Protein AF-A0A968M915-F1 (afdb_monomer_lite)

Foldseek 3Di:
DDPVVVVVVVVVVCVVPVPDPVNVVVPDDPDPPDDDDDDDDPPVLLVVLQVVLVVVLVVLVVVLVVCVVVADLVRSLCSLQVVLVVLQVVLVVLCVVVPNVSNSVSSVVSSVVSNVVSVVSNVVVD

Radius of gyration: 26.09 Å; chains: 1; bounding box: 49×36×71 Å

Structure (mmCIF, N/CA/C/O backbone):
data_AF-A0A968M915-F1
#
_entry.id   AF-A0A968M915-F1
#
loop_
_atom_site.group_PDB
_atom_site.id
_atom_site.type_symbol
_atom_site.label_atom_id
_atom_site.label_alt_id
_atom_site.label_comp_id
_atom_site.label_asym_id
_atom_site.label_entity_id
_atom_site.label_seq_id
_atom_site.pdbx_PDB_ins_c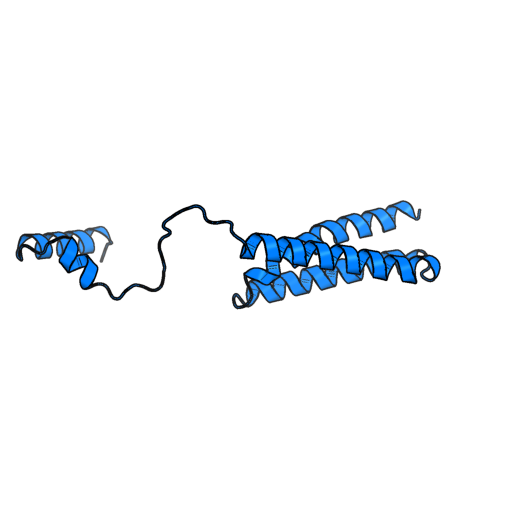ode
_atom_site.Cartn_x
_atom_site.Cartn_y
_atom_site.Cartn_z
_atom_site.occupancy
_atom_site.B_iso_or_equiv
_atom_site.auth_seq_id
_atom_site.auth_comp_id
_atom_site.auth_asym_id
_atom_site.auth_atom_id
_atom_site.pdbx_PDB_model_num
ATOM 1 N N . MET A 1 1 ? -11.529 -21.950 38.376 1.00 49.75 1 MET A N 1
ATOM 2 C CA . MET A 1 1 ? -12.978 -21.643 38.301 1.00 49.75 1 MET A CA 1
ATOM 3 C C . MET A 1 1 ? -13.434 -21.747 36.853 1.00 49.75 1 MET A C 1
ATOM 5 O O . MET A 1 1 ? -12.837 -21.093 36.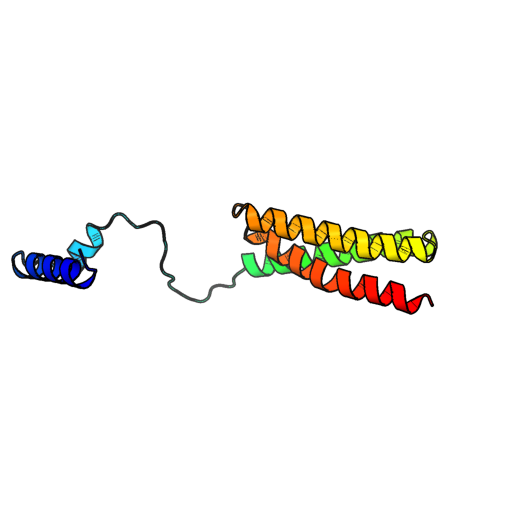010 1.00 49.75 1 MET A O 1
ATOM 9 N N . SER A 1 2 ? -14.433 -22.579 36.532 1.00 57.28 2 SER A N 1
ATOM 10 C CA . SER A 1 2 ? -14.975 -22.648 35.163 1.00 57.28 2 SER A CA 1
ATOM 11 C C . SER A 1 2 ? -16.015 -21.542 34.940 1.00 57.28 2 SER A C 1
ATOM 13 O O . SER A 1 2 ? -16.733 -21.168 35.870 1.00 57.28 2 SER A O 1
ATOM 15 N N . LYS A 1 3 ? -16.136 -21.040 33.703 1.00 63.50 3 LYS A N 1
ATOM 16 C CA . LYS A 1 3 ? -17.117 -20.014 33.282 1.00 63.50 3 LYS A CA 1
ATOM 17 C C . LYS A 1 3 ? -18.543 -20.315 33.774 1.00 63.50 3 LYS A C 1
ATOM 19 O O . LYS A 1 3 ? -19.283 -19.417 34.162 1.00 63.50 3 LYS A O 1
ATOM 24 N N . LYS A 1 4 ? -18.897 -21.602 33.815 1.00 69.81 4 LYS A N 1
ATOM 25 C CA . LYS A 1 4 ? -20.202 -22.108 34.256 1.00 69.81 4 LYS A CA 1
ATOM 26 C C . LYS A 1 4 ? -20.430 -21.929 35.765 1.00 69.81 4 LYS A C 1
ATOM 28 O O . LYS A 1 4 ? -21.544 -21.617 36.165 1.00 69.81 4 LYS A O 1
ATOM 33 N N . SER A 1 5 ? -19.374 -22.059 36.573 1.00 66.56 5 SER A N 1
ATOM 34 C CA . SER A 1 5 ? -19.421 -21.856 38.028 1.00 66.56 5 SER A CA 1
ATOM 35 C C . SER A 1 5 ? -19.533 -20.380 38.417 1.00 66.56 5 SER A C 1
ATOM 37 O O . SER A 1 5 ? -20.178 -20.063 39.408 1.00 66.56 5 SER A O 1
ATOM 39 N N . ALA A 1 6 ? -18.933 -19.469 37.644 1.00 71.25 6 ALA A N 1
ATOM 40 C CA . ALA A 1 6 ? -19.063 -18.031 37.889 1.00 71.25 6 ALA A CA 1
ATOM 41 C C . ALA A 1 6 ? -20.496 -17.542 37.607 1.00 71.25 6 ALA A C 1
ATOM 43 O O . ALA A 1 6 ? -21.086 -16.820 38.408 1.00 71.25 6 ALA A O 1
ATOM 44 N N . LEU A 1 7 ? -21.094 -18.013 36.507 1.00 71.00 7 LEU A N 1
ATOM 45 C CA . LEU A 1 7 ? -22.472 -17.683 36.130 1.00 71.00 7 LEU A CA 1
ATOM 46 C C . LEU A 1 7 ? -23.508 -18.222 37.127 1.00 71.00 7 LEU A C 1
ATOM 48 O O . LEU A 1 7 ? -24.498 -17.543 37.393 1.00 71.00 7 LEU A O 1
ATOM 52 N N . SER A 1 8 ? -23.291 -19.405 37.715 1.00 71.31 8 SER A N 1
ATOM 53 C CA . SER A 1 8 ? -24.195 -19.935 38.747 1.00 71.31 8 SER A CA 1
ATOM 54 C C . SER A 1 8 ? -24.159 -19.119 40.038 1.00 71.31 8 SER A C 1
ATOM 56 O O . SER A 1 8 ? -25.202 -18.923 40.656 1.00 71.31 8 SER A O 1
ATOM 58 N N . THR A 1 9 ? -22.988 -18.603 40.421 1.00 70.12 9 THR A N 1
ATOM 59 C CA . THR A 1 9 ? -22.851 -17.728 41.594 1.00 70.12 9 THR A CA 1
ATOM 60 C C . THR A 1 9 ? -23.551 -16.391 41.364 1.00 70.12 9 THR A C 1
ATOM 62 O O . THR A 1 9 ? -24.307 -15.946 42.222 1.00 70.12 9 THR A O 1
ATOM 65 N N . ILE A 1 10 ? -23.393 -15.798 40.175 1.00 73.62 10 ILE A N 1
ATOM 66 C CA . ILE A 1 10 ? -24.092 -14.559 39.797 1.00 73.62 10 ILE A CA 1
ATOM 67 C C . ILE A 1 10 ? -25.612 -14.772 39.799 1.00 73.62 10 ILE A C 1
ATOM 69 O O . ILE A 1 10 ? -26.346 -13.966 40.361 1.00 73.62 10 ILE A O 1
ATOM 73 N N . LYS A 1 11 ? -26.095 -15.894 39.246 1.00 73.44 11 LYS A N 1
ATOM 74 C CA . LYS A 1 11 ? -27.526 -16.233 39.259 1.00 73.44 11 LYS A CA 1
ATOM 75 C C . LYS A 1 11 ? -28.086 -16.322 40.683 1.00 73.44 11 LYS A C 1
ATOM 77 O O . LYS A 1 11 ? -29.180 -15.821 40.924 1.00 73.44 11 LYS A O 1
ATOM 82 N N . LYS A 1 12 ? -27.342 -16.932 41.613 1.00 73.94 12 LYS A N 1
ATOM 83 C CA . LYS A 1 12 ? -27.756 -17.064 43.016 1.00 73.94 12 LYS A CA 1
ATOM 84 C C . LYS A 1 12 ? -27.878 -15.697 43.703 1.00 73.94 12 LYS A C 1
ATOM 86 O O . LYS A 1 12 ? -28.898 -15.425 44.324 1.00 73.94 12 LYS A O 1
ATOM 91 N N . ILE A 1 13 ? -26.899 -14.814 43.499 1.00 71.44 13 ILE A N 1
ATOM 92 C CA . ILE A 1 13 ? -26.881 -13.458 44.079 1.00 71.44 13 ILE A CA 1
ATOM 93 C C . ILE A 1 13 ? -28.032 -12.592 43.539 1.00 71.44 13 ILE A C 1
ATOM 95 O O . ILE A 1 13 ? -28.653 -11.853 44.301 1.00 71.44 13 ILE A O 1
ATOM 99 N N . ILE A 1 14 ? -28.353 -12.718 42.246 1.00 69.25 14 ILE A N 1
ATOM 100 C CA . ILE A 1 14 ? -29.471 -12.001 41.609 1.00 69.25 14 ILE A CA 1
ATOM 101 C C . ILE A 1 14 ? -30.822 -12.446 42.191 1.00 69.25 14 ILE A C 1
ATOM 103 O O . ILE A 1 14 ? -31.698 -11.613 42.407 1.00 69.25 14 ILE A O 1
ATOM 107 N N . GLN A 1 15 ? -30.994 -13.745 42.460 1.00 68.44 15 GLN A N 1
ATOM 108 C CA . GLN A 1 15 ? -32.243 -14.279 43.014 1.00 68.44 15 GLN A CA 1
ATOM 109 C C . GLN A 1 15 ? -32.448 -13.922 44.493 1.00 68.44 15 GLN A C 1
ATOM 111 O O . GLN A 1 15 ? -33.583 -13.677 44.888 1.00 68.44 15 GLN A O 1
ATOM 116 N N . GLU A 1 16 ? -31.382 -13.874 45.297 1.00 67.75 16 GLU A N 1
ATOM 117 C CA . GLU A 1 16 ? -31.471 -13.572 46.735 1.00 67.75 16 GLU A CA 1
ATOM 118 C C . GLU A 1 16 ? -31.740 -12.086 47.030 1.00 67.75 16 GLU A C 1
ATOM 120 O O . GLU A 1 16 ? -32.404 -11.778 48.014 1.00 67.75 16 GLU A O 1
ATOM 125 N N . ASN A 1 17 ? -31.286 -11.165 46.171 1.00 64.75 17 ASN A N 1
ATOM 126 C CA . ASN A 1 17 ? -31.377 -9.717 46.415 1.00 64.75 17 ASN A CA 1
ATOM 127 C C . ASN A 1 17 ? -32.383 -8.980 45.511 1.00 64.75 17 ASN A C 1
ATOM 129 O O . ASN A 1 17 ? -32.360 -7.756 45.464 1.00 64.75 17 ASN A O 1
ATOM 133 N N . GLN A 1 18 ? -33.250 -9.701 44.782 1.00 60.19 18 GLN A N 1
ATOM 134 C CA . GLN A 1 18 ? -34.222 -9.123 43.830 1.00 60.19 18 GLN A CA 1
ATOM 135 C C . GLN A 1 18 ? -33.598 -8.105 42.856 1.00 60.19 18 GLN A C 1
ATOM 137 O O . GLN A 1 18 ? -34.252 -7.155 42.430 1.00 60.19 18 GLN A O 1
ATOM 142 N N . ILE A 1 19 ? -32.327 -8.304 42.497 1.00 61.75 19 ILE A N 1
ATOM 143 C CA . ILE A 1 19 ? -31.595 -7.333 41.687 1.00 61.75 19 ILE A CA 1
ATOM 144 C C . ILE A 1 19 ? -32.176 -7.374 40.282 1.00 61.75 19 ILE A C 1
ATOM 146 O O . ILE A 1 19 ? -32.179 -8.412 39.607 1.00 61.75 19 ILE A O 1
ATOM 150 N N . THR A 1 20 ? -32.686 -6.236 39.836 1.00 62.47 20 THR A N 1
ATOM 151 C CA . THR A 1 20 ? -33.312 -6.157 38.522 1.00 62.47 20 THR A CA 1
ATOM 152 C C . THR A 1 20 ? -32.215 -6.132 37.459 1.00 62.47 20 THR A C 1
ATOM 154 O O . THR A 1 20 ? -31.124 -5.607 37.682 1.00 62.47 20 THR A O 1
ATOM 157 N N . LYS A 1 21 ? -32.481 -6.689 36.269 1.00 60.84 21 LYS A N 1
ATOM 158 C CA . LYS A 1 21 ? -31.511 -6.702 35.152 1.00 60.84 21 LYS A CA 1
ATOM 159 C C . LYS A 1 21 ? -30.920 -5.311 34.875 1.00 60.84 21 LYS A C 1
ATOM 161 O O . LYS A 1 21 ? -29.768 -5.218 34.473 1.00 60.84 21 LYS A O 1
ATOM 166 N N . THR A 1 22 ? -31.700 -4.263 35.122 1.00 56.81 22 THR A N 1
ATOM 167 C CA . THR A 1 22 ? -31.341 -2.855 34.943 1.00 56.81 22 THR A CA 1
ATOM 168 C C . THR A 1 22 ? -30.278 -2.371 35.940 1.00 56.81 22 THR A C 1
ATOM 170 O O . THR A 1 22 ? -29.289 -1.795 35.510 1.00 56.81 22 THR A O 1
ATOM 173 N N . GLU A 1 23 ? -30.387 -2.695 37.235 1.00 58.44 23 GLU A N 1
ATOM 174 C CA . GLU A 1 23 ? -29.382 -2.316 38.254 1.00 58.44 23 GLU A CA 1
ATOM 175 C C . GLU A 1 23 ? -28.040 -3.021 38.035 1.00 58.44 23 GLU A C 1
ATOM 177 O O . GLU A 1 23 ? -26.971 -2.452 38.244 1.00 58.44 23 GLU A O 1
ATOM 182 N N . VAL A 1 24 ? -28.082 -4.270 37.561 1.00 64.94 24 VAL A N 1
ATOM 183 C CA . VAL A 1 24 ? -26.870 -5.020 37.211 1.00 64.94 24 VAL A CA 1
ATOM 184 C C . VAL A 1 24 ? -26.127 -4.349 36.054 1.00 64.94 24 VAL A C 1
ATOM 186 O O . VAL A 1 24 ? -24.901 -4.292 36.077 1.00 64.94 24 VAL A O 1
ATOM 189 N N . LEU A 1 25 ? -26.853 -3.823 35.063 1.00 62.66 25 LEU A N 1
ATOM 190 C CA . LEU A 1 25 ? -26.273 -3.125 33.912 1.00 62.66 25 LEU A CA 1
ATOM 191 C C . LEU A 1 25 ? -25.647 -1.778 34.296 1.00 62.66 25 LEU A C 1
ATOM 193 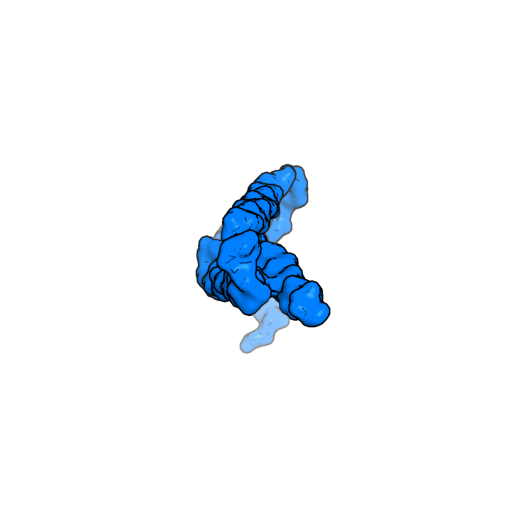O O . LEU A 1 25 ? -24.650 -1.389 33.694 1.00 62.66 25 LEU A O 1
ATOM 197 N N . GLU A 1 26 ? -26.188 -1.104 35.309 1.00 65.50 26 GLU A N 1
ATOM 198 C CA . GLU A 1 26 ? -25.675 0.176 35.812 1.00 65.50 26 GLU A CA 1
ATOM 199 C C . GLU A 1 26 ? -24.412 0.029 36.676 1.00 65.50 26 GLU A C 1
ATOM 201 O O . GLU A 1 26 ? -23.587 0.940 36.720 1.00 65.50 26 GLU A O 1
ATOM 206 N N . MET A 1 27 ? -24.219 -1.126 37.324 1.00 59.56 27 MET A N 1
ATOM 207 C CA . MET A 1 27 ? -23.020 -1.415 38.124 1.00 59.56 27 MET A CA 1
ATOM 208 C C . MET A 1 27 ? -21.789 -1.778 37.289 1.00 59.56 27 MET A C 1
ATOM 210 O O . MET A 1 27 ? -20.665 -1.732 37.798 1.00 59.56 27 MET A O 1
ATOM 214 N N . PHE A 1 28 ? -21.962 -2.153 36.019 1.00 60.31 28 PHE A N 1
ATOM 215 C CA . PHE A 1 28 ? -20.810 -2.348 35.153 1.00 60.31 28 PHE A CA 1
ATOM 216 C C . PHE A 1 28 ? -20.245 -0.974 34.778 1.00 60.31 28 PHE A C 1
ATOM 218 O O . PHE A 1 28 ? -20.979 -0.156 34.215 1.00 60.31 28 PHE A O 1
ATOM 225 N N . PRO A 1 29 ? -18.945 -0.695 35.028 1.00 57.28 29 PRO A N 1
ATOM 226 C CA . PRO A 1 29 ? -18.318 0.482 34.440 1.00 57.28 29 PRO A CA 1
ATOM 227 C C . PRO A 1 29 ? -18.593 0.399 32.945 1.00 57.28 29 PRO A C 1
ATOM 229 O O . PRO A 1 29 ? -18.412 -0.691 32.398 1.00 57.28 29 PRO A O 1
ATOM 232 N N . LYS A 1 30 ? -19.074 1.489 32.319 1.00 53.75 30 LYS A N 1
ATOM 233 C CA . LYS A 1 30 ? -19.289 1.584 30.865 1.00 53.75 30 LYS A CA 1
ATOM 234 C C . LYS A 1 30 ? -18.056 1.016 30.185 1.00 53.75 30 LYS A C 1
ATOM 236 O O . LYS A 1 30 ? -17.035 1.690 30.068 1.00 53.75 30 LYS A O 1
ATOM 241 N N . SER A 1 31 ? -18.119 -0.271 29.873 1.00 46.34 31 SER A N 1
ATOM 242 C CA . SER A 1 31 ? -16.924 -0.995 29.511 1.00 46.34 31 SER A CA 1
ATOM 243 C C . SER A 1 31 ? -16.542 -0.442 28.158 1.00 46.34 31 SER A C 1
ATOM 245 O O . SER A 1 31 ? -17.352 -0.416 27.231 1.00 46.34 31 SER A O 1
ATOM 247 N N . THR A 1 32 ? -15.336 0.107 28.084 1.00 48.56 32 THR A N 1
ATOM 248 C CA . THR A 1 32 ? -14.694 0.517 26.845 1.00 48.56 32 THR A CA 1
ATOM 249 C C . THR A 1 32 ? -14.536 -0.727 25.984 1.00 48.56 32 THR A C 1
ATOM 251 O O . THR A 1 32 ? -13.526 -1.421 26.059 1.00 48.56 32 THR A O 1
ATOM 254 N N . LYS A 1 33 ? -15.604 -1.057 25.263 1.00 46.09 33 LYS A N 1
ATOM 255 C CA . LYS A 1 33 ? -15.721 -1.887 24.066 1.00 46.09 33 LYS A CA 1
ATOM 256 C C . LYS A 1 33 ? -17.202 -1.891 23.714 1.00 46.09 33 LYS A C 1
ATOM 258 O O . LYS A 1 33 ? -17.970 -2.751 24.134 1.00 46.09 33 LYS A O 1
ATOM 263 N N . LEU A 1 34 ? -17.559 -0.828 23.001 1.00 45.44 34 LEU A N 1
ATOM 264 C CA . LEU A 1 34 ? -18.832 -0.619 22.335 1.00 45.44 34 LEU A CA 1
ATOM 265 C C . LEU A 1 34 ? -19.169 -1.885 21.541 1.00 45.44 34 LEU A C 1
ATOM 267 O O . LEU A 1 34 ? -18.512 -2.196 20.552 1.00 45.44 34 LEU A O 1
ATOM 271 N N . VAL A 1 35 ? -20.150 -2.634 22.033 1.00 48.00 35 VAL A N 1
ATOM 272 C CA . VAL A 1 35 ? -20.925 -3.544 21.199 1.00 48.00 35 VAL A CA 1
ATOM 273 C C . VAL A 1 35 ? -21.833 -2.652 20.365 1.00 48.00 35 VAL A C 1
ATOM 275 O O . VAL A 1 35 ? -22.561 -1.823 20.909 1.00 48.00 35 VAL A O 1
ATOM 278 N N . ASP A 1 36 ? -21.688 -2.802 19.056 1.00 62.91 36 ASP A N 1
ATOM 279 C CA . ASP A 1 36 ? -22.408 -2.125 17.989 1.00 62.91 36 ASP A CA 1
ATOM 280 C C . ASP A 1 36 ? -23.921 -2.015 18.222 1.00 62.91 36 ASP A C 1
ATOM 282 O O . ASP A 1 36 ? -24.583 -3.037 18.378 1.00 62.91 36 ASP A O 1
ATOM 286 N N . GLU A 1 37 ? -24.455 -0.791 18.116 1.00 47.34 37 GLU A N 1
ATOM 287 C CA . GLU A 1 37 ? -25.795 -0.452 17.599 1.00 47.34 37 GLU A CA 1
ATOM 288 C C . GLU A 1 37 ? -25.826 1.034 17.154 1.00 47.34 37 GLU A C 1
ATOM 290 O O . GLU A 1 37 ? -25.151 1.850 17.785 1.00 47.34 37 GLU A O 1
ATOM 295 N N . PRO A 1 38 ? -26.653 1.477 16.178 1.00 44.28 38 PRO A N 1
ATOM 296 C CA . PRO A 1 38 ? -27.217 0.810 15.009 1.00 44.28 38 PRO A CA 1
ATOM 297 C C . PRO A 1 38 ? -26.801 1.477 13.665 1.00 44.28 38 PRO A C 1
ATOM 299 O O . PRO A 1 38 ? -26.318 2.601 13.575 1.00 44.28 38 PRO A O 1
ATOM 302 N N . LYS A 1 39 ? -27.050 0.731 12.586 1.00 56.59 39 LYS A N 1
ATOM 303 C CA . LYS A 1 39 ? -26.917 1.031 11.146 1.00 56.59 39 LYS A CA 1
ATOM 304 C C . LYS A 1 39 ? -27.447 2.418 10.691 1.00 56.59 39 LYS A C 1
ATOM 306 O O . LYS A 1 39 ? -28.553 2.800 11.052 1.00 56.59 39 LYS A O 1
ATOM 311 N N . LYS A 1 40 ? -26.761 2.988 9.681 1.00 53.28 40 LYS A N 1
ATOM 312 C CA . LYS A 1 40 ? -27.215 3.976 8.662 1.00 53.28 40 LYS A CA 1
ATOM 313 C C . LYS A 1 40 ? -27.406 5.443 9.086 1.00 53.28 40 LYS A C 1
ATOM 315 O O . LYS A 1 40 ? -28.521 5.947 9.126 1.00 53.28 40 LYS A O 1
ATOM 320 N N . ILE A 1 41 ? -26.300 6.176 9.117 1.00 51.12 41 ILE A N 1
ATOM 321 C CA . ILE A 1 41 ? -26.188 7.496 8.476 1.00 51.12 41 ILE A CA 1
ATOM 322 C C . ILE A 1 41 ? -24.861 7.418 7.717 1.00 51.12 41 ILE A C 1
ATOM 324 O O . ILE A 1 41 ? -23.908 6.905 8.290 1.00 51.12 41 ILE A O 1
ATOM 328 N N . PHE A 1 42 ? -24.844 7.753 6.422 1.00 57.06 42 PHE A N 1
ATOM 329 C CA . PHE A 1 42 ? -23.699 7.620 5.505 1.00 57.06 42 PHE A CA 1
ATOM 330 C C . PHE A 1 42 ? -22.342 7.620 6.222 1.00 57.06 42 PHE A C 1
ATOM 332 O O . PHE A 1 42 ? -22.015 8.598 6.890 1.00 57.06 42 PHE A O 1
ATOM 339 N N . ASP A 1 43 ? -21.570 6.538 6.074 1.00 70.94 43 ASP A N 1
ATOM 340 C CA . ASP A 1 43 ? -20.204 6.437 6.595 1.00 70.94 43 ASP A CA 1
ATOM 341 C C . ASP A 1 43 ? -19.289 7.379 5.794 1.00 70.94 43 ASP A C 1
ATOM 343 O O . ASP A 1 43 ? -18.541 6.989 4.898 1.00 70.94 43 ASP A O 1
ATOM 347 N N . PHE A 1 44 ? -19.458 8.675 6.055 1.00 78.19 44 PHE A N 1
ATOM 348 C CA . PHE A 1 44 ? -18.781 9.779 5.391 1.00 78.19 44 PHE A CA 1
ATOM 349 C C . PHE A 1 44 ? -17.268 9.667 5.572 1.00 78.19 44 PHE A C 1
ATOM 351 O O . PHE A 1 44 ? -16.512 9.999 4.664 1.00 78.19 44 PHE A O 1
ATOM 358 N N . LEU A 1 45 ? -16.836 9.130 6.716 1.00 77.19 45 LEU A N 1
ATOM 359 C CA . LEU A 1 45 ? -15.440 8.824 7.001 1.00 77.19 45 LEU A CA 1
ATOM 360 C C . LEU A 1 45 ? -14.916 7.704 6.100 1.00 77.19 45 LEU A C 1
ATOM 362 O O . LEU A 1 45 ? -13.858 7.865 5.494 1.00 77.19 45 LEU A O 1
ATOM 366 N N . GLY A 1 46 ? -15.674 6.614 5.945 1.00 77.12 46 GLY A N 1
ATOM 367 C CA . GLY A 1 46 ? -15.353 5.560 4.986 1.00 77.12 46 GLY A CA 1
ATOM 368 C C . GLY A 1 46 ? -15.206 6.102 3.561 1.00 77.12 46 GLY A C 1
ATOM 369 O O . GLY A 1 46 ? -14.202 5.851 2.897 1.00 77.12 46 GLY A O 1
ATOM 370 N N . ILE A 1 47 ? -16.162 6.913 3.106 1.00 82.88 47 ILE A N 1
ATOM 371 C CA . ILE A 1 47 ? -16.160 7.504 1.757 1.00 82.88 47 ILE A CA 1
ATOM 372 C C . ILE A 1 47 ? -14.979 8.462 1.561 1.00 82.88 47 ILE A C 1
ATOM 374 O O . ILE A 1 47 ? -14.303 8.392 0.536 1.00 82.88 47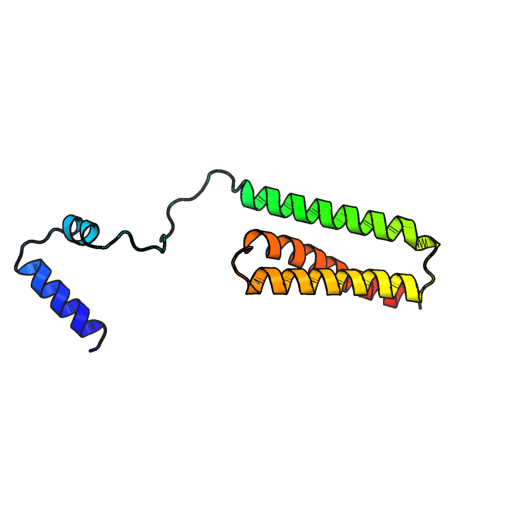 ILE A O 1
ATOM 378 N N . LEU A 1 48 ? -14.685 9.317 2.543 1.00 83.25 48 LEU A N 1
ATOM 379 C CA . LEU A 1 48 ? -13.549 10.238 2.491 1.00 83.25 48 LEU A CA 1
ATOM 380 C C . LEU A 1 48 ? -12.212 9.489 2.405 1.00 83.25 48 LEU A C 1
ATOM 382 O O . LEU A 1 48 ? -11.327 9.904 1.660 1.00 83.25 48 LEU A O 1
ATOM 386 N N . ASN A 1 49 ? -12.090 8.354 3.095 1.00 81.25 49 ASN A N 1
ATOM 387 C CA . ASN A 1 49 ? -10.924 7.479 2.992 1.00 81.25 49 ASN A CA 1
ATOM 388 C C . ASN A 1 49 ? -10.742 6.904 1.583 1.00 81.25 49 ASN A C 1
ATOM 390 O O . ASN A 1 49 ? -9.633 6.928 1.048 1.00 81.25 49 ASN A O 1
ATOM 394 N N . TYR A 1 50 ? -11.820 6.425 0.955 1.00 82.06 50 TYR A N 1
ATOM 395 C CA . TYR A 1 50 ? -11.764 5.945 -0.429 1.00 82.06 50 TYR A CA 1
ATOM 396 C C . TYR A 1 50 ? -11.432 7.068 -1.415 1.00 82.06 50 TYR A C 1
ATOM 398 O O . TYR A 1 50 ? -10.627 6.859 -2.320 1.00 82.06 50 TYR A O 1
ATOM 406 N N . ILE A 1 51 ? -11.992 8.267 -1.224 1.00 87.88 51 ILE A N 1
ATOM 407 C CA . ILE A 1 51 ? -11.680 9.444 -2.048 1.00 87.88 51 ILE A CA 1
ATOM 408 C C . ILE A 1 51 ? -10.204 9.823 -1.900 1.00 87.88 51 ILE A C 1
ATOM 410 O O . ILE A 1 51 ? -9.532 10.046 -2.904 1.00 87.88 51 ILE A O 1
ATOM 414 N N . GLY A 1 52 ? -9.678 9.842 -0.673 1.00 83.62 52 GLY A N 1
ATOM 415 C CA . GLY A 1 52 ? -8.260 10.085 -0.410 1.00 83.62 52 GLY A CA 1
ATOM 416 C C . GLY A 1 52 ? -7.361 9.064 -1.109 1.00 83.62 52 GLY A C 1
ATOM 417 O O . GLY A 1 52 ? -6.392 9.446 -1.759 1.00 83.62 52 GLY A O 1
ATOM 418 N N . GLY A 1 53 ? -7.727 7.779 -1.063 1.00 83.56 53 GLY A N 1
ATOM 419 C CA . GLY A 1 53 ? -7.046 6.723 -1.818 1.00 83.56 53 GLY A CA 1
ATOM 420 C C . GLY A 1 53 ? -7.092 6.937 -3.334 1.00 83.56 53 GLY A C 1
ATOM 421 O O . GLY A 1 53 ? -6.077 6.771 -4.006 1.00 83.56 53 GLY A O 1
ATOM 422 N N . LEU A 1 54 ? -8.235 7.370 -3.873 1.00 86.94 54 LEU A N 1
ATOM 423 C CA . LEU A 1 54 ? -8.386 7.692 -5.295 1.00 86.94 54 LEU A CA 1
ATOM 424 C C . LEU A 1 54 ? -7.480 8.857 -5.709 1.00 86.94 54 LEU A C 1
ATOM 426 O O . LEU A 1 54 ? -6.792 8.774 -6.721 1.00 86.94 54 LEU A O 1
ATOM 430 N N . ILE A 1 55 ? -7.456 9.929 -4.914 1.00 89.12 55 ILE A N 1
ATOM 431 C CA . ILE A 1 55 ? -6.603 11.098 -5.156 1.00 89.12 55 ILE A CA 1
ATOM 432 C C . ILE A 1 55 ? -5.127 10.695 -5.116 1.00 89.12 55 ILE A C 1
ATOM 434 O O . ILE A 1 55 ? -4.370 11.097 -5.999 1.00 89.12 55 ILE A O 1
ATOM 438 N N . LEU A 1 56 ? -4.722 9.874 -4.138 1.00 87.38 56 LEU A N 1
ATOM 439 C CA . LEU A 1 56 ? -3.366 9.326 -4.070 1.00 87.38 56 LEU A CA 1
ATOM 440 C C . LEU A 1 56 ? -3.027 8.534 -5.334 1.00 87.38 56 LEU A C 1
ATOM 442 O O . LEU A 1 56 ? -1.965 8.750 -5.908 1.00 87.38 56 LEU A O 1
ATOM 446 N N . LEU A 1 57 ? -3.937 7.675 -5.800 1.00 86.00 57 LEU A N 1
ATOM 447 C CA . LEU A 1 57 ? -3.747 6.889 -7.017 1.00 86.00 57 LEU A CA 1
ATOM 448 C C . LEU A 1 57 ? -3.553 7.789 -8.244 1.00 86.00 57 LEU A C 1
ATOM 450 O O . LEU A 1 57 ? -2.580 7.621 -8.977 1.00 86.00 57 LEU A O 1
ATOM 454 N N . PHE A 1 58 ? -4.430 8.774 -8.449 1.00 88.75 58 PHE A N 1
ATOM 455 C CA . PHE A 1 58 ? -4.321 9.705 -9.574 1.00 88.75 58 PHE A CA 1
ATOM 456 C C . PHE A 1 58 ? -3.052 10.549 -9.517 1.00 88.75 58 PHE A C 1
ATOM 458 O O . PHE A 1 58 ? -2.379 10.700 -10.535 1.00 88.75 58 PHE A O 1
ATOM 465 N N . GLY A 1 59 ? -2.702 11.070 -8.340 1.00 85.75 59 GLY A N 1
ATOM 466 C CA . GLY A 1 59 ? -1.469 11.831 -8.151 1.00 85.75 59 GLY A CA 1
ATOM 467 C C . GLY A 1 59 ? -0.238 10.998 -8.495 1.00 85.75 59 GLY A C 1
ATOM 468 O O . GLY A 1 59 ? 0.671 11.476 -9.168 1.00 85.75 59 GLY A O 1
ATOM 469 N N . LEU A 1 60 ? -0.243 9.725 -8.108 1.00 85.25 60 LEU A N 1
ATOM 470 C CA . LEU A 1 60 ? 0.842 8.807 -8.405 1.00 85.25 60 LEU A CA 1
ATOM 471 C C . LEU A 1 60 ? 0.966 8.513 -9.904 1.00 85.25 60 LEU A C 1
ATOM 473 O O . LEU A 1 60 ? 2.057 8.609 -10.455 1.00 85.25 60 LEU A O 1
ATOM 477 N N . VAL A 1 61 ? -0.150 8.206 -10.574 1.00 84.88 61 VAL A N 1
ATOM 478 C CA . VAL A 1 61 ? -0.186 7.977 -12.028 1.00 84.88 61 VAL A CA 1
ATOM 479 C C . VAL A 1 61 ? 0.275 9.221 -12.783 1.00 84.88 61 VAL A C 1
ATOM 481 O O . VAL A 1 61 ? 1.042 9.116 -13.739 1.00 84.88 61 VAL A O 1
ATOM 484 N N . PHE A 1 62 ? -0.149 10.403 -12.337 1.00 87.25 62 PHE A N 1
ATOM 485 C CA . PHE A 1 62 ? 0.260 11.670 -12.927 1.00 87.25 62 PHE A CA 1
ATOM 486 C C . PHE A 1 62 ? 1.769 11.899 -12.793 1.00 87.25 62 PHE A C 1
ATOM 488 O O . PHE A 1 62 ? 2.432 12.179 -13.789 1.00 87.25 62 PHE A O 1
ATOM 495 N N . VAL A 1 63 ? 2.330 11.712 -11.593 1.00 85.31 63 VAL A N 1
ATOM 496 C CA . VAL A 1 63 ? 3.779 11.827 -11.359 1.00 85.31 63 VAL A CA 1
ATOM 497 C C . VAL A 1 63 ? 4.553 10.831 -12.216 1.00 85.31 63 VAL A C 1
ATOM 499 O O . VAL A 1 63 ? 5.517 11.217 -12.867 1.00 85.31 63 VAL A O 1
ATOM 502 N N . VAL A 1 64 ? 4.120 9.571 -12.269 1.00 84.75 64 VAL A N 1
ATOM 503 C CA . VAL A 1 64 ? 4.763 8.551 -13.109 1.00 84.75 64 VAL A CA 1
ATOM 504 C C . VAL A 1 64 ? 4.722 8.958 -14.584 1.00 84.75 64 VAL A C 1
ATOM 506 O O . VAL A 1 64 ? 5.733 8.845 -15.266 1.00 84.75 64 VAL A O 1
ATOM 509 N N . SER A 1 65 ? 3.600 9.505 -15.061 1.00 84.12 65 SER A N 1
ATOM 510 C CA . SER A 1 65 ? 3.439 9.951 -16.453 1.00 84.12 65 SER A CA 1
ATOM 511 C C . SER A 1 65 ? 4.373 11.105 -16.823 1.00 84.12 65 SER A C 1
ATOM 513 O O . SER A 1 65 ? 4.858 11.147 -17.949 1.00 84.12 65 SER A O 1
ATOM 515 N N . LEU A 1 66 ? 4.650 12.021 -15.887 1.00 87.06 66 LEU A N 1
ATOM 516 C CA . LEU A 1 66 ? 5.558 13.150 -16.121 1.00 87.06 66 LEU A CA 1
ATOM 517 C C . LEU A 1 66 ? 6.992 12.701 -16.400 1.00 87.06 66 LEU A C 1
ATOM 519 O O . LEU A 1 66 ? 7.659 13.296 -17.236 1.00 87.06 66 LEU A O 1
ATOM 523 N N . PHE A 1 67 ? 7.455 11.663 -15.706 1.00 85.94 67 PHE A N 1
ATOM 524 C CA . PHE A 1 67 ? 8.814 11.144 -15.862 1.00 85.94 67 PHE A CA 1
ATOM 525 C C . PHE A 1 67 ? 8.885 9.948 -16.817 1.00 85.94 67 PHE A C 1
ATOM 527 O O . PHE A 1 67 ? 9.973 9.457 -17.098 1.00 85.94 67 PHE A O 1
ATOM 534 N N . TRP A 1 68 ? 7.751 9.468 -17.336 1.00 84.44 68 TRP A N 1
ATOM 535 C CA . TRP A 1 68 ? 7.686 8.227 -18.108 1.00 84.44 68 TRP A CA 1
ATOM 536 C C . TRP A 1 68 ? 8.553 8.252 -19.367 1.00 84.44 68 TRP A C 1
ATOM 538 O O . TRP A 1 68 ? 9.246 7.279 -19.645 1.00 84.44 68 TRP A O 1
ATOM 548 N N . SER A 1 69 ? 8.541 9.364 -20.108 1.00 84.31 69 SER A N 1
ATOM 549 C CA . SER A 1 69 ? 9.347 9.533 -21.326 1.00 84.31 69 SER A CA 1
ATOM 550 C C . SER A 1 69 ? 10.844 9.642 -21.053 1.00 84.31 69 SER A C 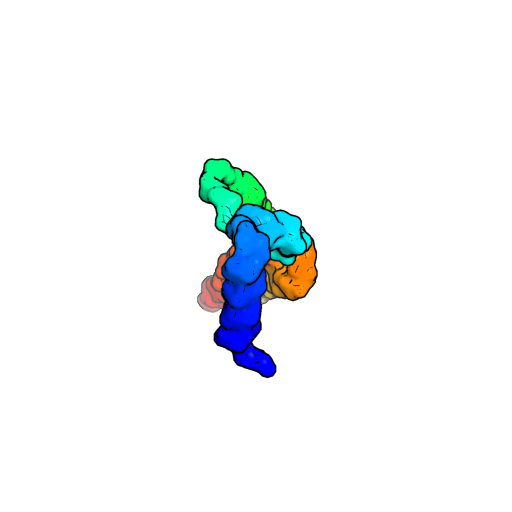1
ATOM 552 O O . SER A 1 69 ? 11.647 9.322 -21.924 1.00 84.31 69 SER A O 1
ATOM 554 N N . ASP A 1 70 ? 11.207 10.098 -19.856 1.00 86.56 70 ASP A N 1
ATOM 555 C CA . ASP A 1 70 ? 12.596 10.334 -19.460 1.00 86.56 70 ASP A CA 1
ATOM 556 C C . ASP A 1 70 ? 13.211 9.086 -18.809 1.00 86.56 70 ASP A C 1
ATOM 558 O O . ASP A 1 70 ? 14.432 8.930 -18.741 1.00 86.56 70 ASP A O 1
ATOM 562 N N . LEU A 1 71 ? 12.360 8.174 -18.338 1.00 83.00 71 LEU A N 1
ATOM 563 C CA . LEU A 1 71 ? 12.745 6.880 -17.803 1.00 83.00 71 LEU A CA 1
ATOM 564 C C . LEU A 1 71 ? 12.864 5.873 -18.949 1.00 83.00 71 LEU A C 1
ATOM 566 O O . LEU A 1 71 ? 11.884 5.561 -19.620 1.00 83.00 71 LEU A O 1
ATOM 570 N N . GLY A 1 72 ? 14.061 5.315 -19.138 1.00 83.81 72 GLY A N 1
ATOM 571 C CA . GLY A 1 72 ? 14.225 4.115 -19.960 1.00 83.81 72 GLY A CA 1
ATOM 572 C C . GLY A 1 72 ? 13.498 2.911 -19.351 1.00 83.81 72 GLY A C 1
ATOM 573 O O . GLY A 1 72 ? 13.074 2.951 -18.195 1.00 83.81 72 GLY A O 1
ATOM 574 N N . ASP A 1 73 ? 13.417 1.823 -20.109 1.00 83.56 73 ASP A N 1
ATOM 575 C CA . ASP A 1 73 ? 12.675 0.594 -19.794 1.00 83.56 73 ASP A CA 1
ATOM 576 C C . ASP A 1 73 ? 12.816 0.142 -18.326 1.00 83.56 73 ASP A C 1
ATOM 578 O O . ASP A 1 73 ? 11.855 0.124 -17.549 1.00 83.56 73 ASP A O 1
ATOM 582 N N . ILE A 1 74 ? 14.057 -0.069 -17.883 1.00 85.88 74 ILE A N 1
ATOM 583 C CA . ILE A 1 74 ? 14.378 -0.474 -16.505 1.00 85.88 74 ILE A CA 1
ATOM 584 C C . ILE A 1 74 ? 13.919 0.577 -15.479 1.00 85.88 74 ILE A C 1
ATOM 586 O O . ILE A 1 74 ? 13.439 0.231 -14.398 1.00 85.88 74 ILE A O 1
ATOM 590 N N . GLY A 1 75 ? 14.051 1.864 -15.803 1.00 85.50 75 GLY A N 1
ATOM 591 C CA . GLY A 1 75 ? 13.644 2.966 -14.933 1.00 85.50 75 GLY A CA 1
ATOM 592 C C . GLY A 1 75 ? 12.134 2.997 -14.700 1.00 85.50 75 GLY A C 1
ATOM 593 O O . GLY A 1 75 ? 11.698 3.194 -13.567 1.00 85.50 75 GLY A O 1
ATOM 594 N N . GLN A 1 76 ? 11.338 2.729 -15.736 1.00 86.19 76 GLN A N 1
ATOM 595 C CA . GLN A 1 76 ? 9.876 2.664 -15.637 1.00 86.19 76 GLN A CA 1
ATOM 596 C C . GLN A 1 76 ? 9.418 1.514 -14.724 1.00 86.19 76 GLN A C 1
ATOM 598 O O . GLN A 1 76 ? 8.535 1.697 -13.878 1.00 86.19 76 GLN A O 1
ATOM 603 N N . VAL A 1 77 ? 10.063 0.347 -14.837 1.00 86.81 77 VAL A N 1
ATOM 604 C CA . VAL A 1 77 ? 9.804 -0.826 -13.986 1.00 86.81 77 VAL A CA 1
ATOM 605 C C . VAL A 1 77 ? 10.167 -0.539 -12.530 1.00 86.81 77 VAL A C 1
ATOM 607 O O . VAL A 1 77 ? 9.356 -0.754 -11.629 1.00 86.81 77 VAL A O 1
ATOM 610 N N . VAL A 1 78 ? 11.373 -0.020 -12.284 1.00 88.19 78 VAL A N 1
ATOM 611 C CA . VAL A 1 78 ? 11.849 0.293 -10.928 1.00 88.19 78 VAL A CA 1
ATOM 612 C C . VAL A 1 78 ? 10.994 1.379 -10.283 1.00 88.19 78 VAL A C 1
ATOM 614 O O . VAL A 1 78 ? 10.691 1.282 -9.095 1.00 88.19 78 VAL A O 1
ATOM 617 N N . MET A 1 79 ? 10.558 2.385 -11.043 1.00 87.38 79 MET A N 1
ATOM 618 C CA . MET A 1 79 ? 9.689 3.437 -10.524 1.00 87.38 79 MET A CA 1
ATOM 619 C C . MET A 1 79 ? 8.327 2.873 -10.101 1.00 87.38 79 MET A C 1
ATOM 621 O O . MET A 1 79 ? 7.896 3.092 -8.972 1.00 87.38 79 MET A O 1
ATOM 625 N N . THR A 1 80 ? 7.657 2.114 -10.969 1.00 87.44 80 THR A N 1
ATOM 626 C CA . THR A 1 80 ? 6.316 1.580 -10.679 1.00 87.44 80 THR A CA 1
ATOM 627 C C . THR A 1 80 ? 6.326 0.540 -9.556 1.00 87.44 80 THR A C 1
ATOM 629 O O . THR A 1 80 ? 5.539 0.654 -8.614 1.00 87.44 80 THR A O 1
ATOM 632 N N . LEU A 1 81 ? 7.250 -0.427 -9.585 1.00 86.12 81 LEU A N 1
ATOM 633 C CA . LEU A 1 81 ? 7.392 -1.425 -8.515 1.00 86.12 81 LEU A CA 1
ATOM 634 C C . LEU A 1 81 ? 7.906 -0.810 -7.213 1.00 86.12 81 LEU A C 1
ATOM 636 O O . LEU A 1 81 ? 7.403 -1.142 -6.141 1.00 86.12 81 LEU A O 1
ATOM 640 N N . GLY A 1 82 ? 8.884 0.091 -7.293 1.00 86.81 82 GLY A N 1
ATOM 641 C CA . GLY A 1 82 ? 9.465 0.754 -6.130 1.00 86.81 82 GLY A CA 1
ATOM 642 C C . GLY A 1 82 ? 8.428 1.570 -5.373 1.00 86.81 82 GLY A C 1
ATOM 643 O O . GLY A 1 82 ? 8.286 1.415 -4.160 1.00 86.81 82 GLY A O 1
ATOM 644 N N . ILE A 1 83 ? 7.641 2.377 -6.087 1.00 88.69 83 ILE A N 1
ATOM 645 C CA . ILE A 1 83 ? 6.556 3.140 -5.475 1.00 88.69 83 ILE A CA 1
ATOM 646 C C . ILE A 1 83 ? 5.500 2.192 -4.890 1.00 88.69 83 ILE A C 1
ATOM 648 O O . ILE A 1 83 ? 5.113 2.370 -3.738 1.00 88.69 83 ILE A O 1
ATOM 652 N N . GLY A 1 84 ? 5.086 1.151 -5.622 1.00 87.44 84 GLY A N 1
ATOM 653 C CA . GLY A 1 84 ? 4.124 0.162 -5.125 1.00 87.44 84 GLY A CA 1
ATOM 654 C C . GLY A 1 84 ? 4.570 -0.518 -3.823 1.00 87.44 84 GLY A C 1
ATOM 655 O O . GLY A 1 84 ? 3.782 -0.625 -2.880 1.00 87.44 84 GLY A O 1
ATOM 656 N N . LEU A 1 85 ? 5.844 -0.914 -3.728 1.00 89.25 85 LEU A N 1
ATOM 657 C CA . LEU A 1 85 ? 6.425 -1.515 -2.522 1.00 89.25 85 LEU A CA 1
ATOM 658 C C . LEU A 1 85 ? 6.509 -0.527 -1.356 1.00 89.25 85 LEU A C 1
ATOM 660 O O . LEU A 1 85 ? 6.196 -0.895 -0.224 1.00 89.25 85 LEU A O 1
ATOM 664 N N . VAL A 1 86 ? 6.896 0.727 -1.608 1.00 90.38 86 VAL A N 1
ATOM 665 C CA . VAL A 1 86 ? 6.936 1.766 -0.568 1.00 90.38 86 VAL A CA 1
ATOM 666 C C . VAL A 1 86 ? 5.531 2.045 -0.038 1.00 90.38 86 VAL A C 1
ATOM 668 O O . VAL A 1 86 ? 5.331 2.067 1.176 1.00 90.38 86 VAL A O 1
ATOM 671 N N . THR A 1 87 ? 4.538 2.190 -0.920 1.00 89.31 87 THR A N 1
ATOM 672 C CA . THR A 1 87 ? 3.132 2.366 -0.531 1.00 89.31 87 THR A CA 1
ATOM 673 C C . THR A 1 87 ? 2.632 1.182 0.300 1.00 89.31 87 THR A C 1
ATOM 675 O O . THR A 1 87 ? 1.976 1.390 1.320 1.00 89.31 87 THR A O 1
ATOM 678 N N . PHE A 1 88 ? 2.991 -0.048 -0.074 1.00 88.81 88 PHE A N 1
ATOM 679 C CA . PHE A 1 88 ? 2.654 -1.248 0.693 1.00 88.81 88 PHE A CA 1
ATOM 680 C C . PHE A 1 88 ? 3.317 -1.270 2.079 1.00 88.81 88 PHE A C 1
ATOM 682 O O . PHE A 1 88 ? 2.668 -1.575 3.079 1.00 88.81 88 PHE A O 1
ATOM 689 N N . GLY A 1 89 ? 4.594 -0.889 2.165 1.00 89.62 89 GLY A N 1
ATOM 690 C CA . GLY A 1 89 ? 5.312 -0.777 3.434 1.00 89.62 89 GLY A CA 1
ATOM 691 C C . GLY A 1 89 ? 4.680 0.253 4.373 1.00 89.62 89 GLY A C 1
ATOM 692 O O . GLY A 1 89 ? 4.504 -0.021 5.560 1.00 89.62 89 GLY A O 1
ATOM 693 N N . ILE A 1 90 ? 4.273 1.410 3.840 1.00 86.75 90 ILE A N 1
ATOM 694 C CA . ILE A 1 90 ? 3.539 2.432 4.601 1.00 86.75 90 ILE A CA 1
ATOM 695 C C . ILE A 1 90 ? 2.209 1.865 5.107 1.00 86.75 90 ILE A C 1
ATOM 697 O O . ILE A 1 90 ? 1.897 2.036 6.284 1.00 86.75 90 ILE A O 1
ATOM 701 N N . ALA A 1 91 ? 1.473 1.132 4.264 1.00 87.25 91 ALA A N 1
ATOM 702 C CA . ALA A 1 91 ? 0.219 0.488 4.654 1.00 87.25 91 ALA A CA 1
ATOM 703 C C . ALA A 1 91 ? 0.405 -0.446 5.864 1.00 87.25 91 ALA A C 1
ATOM 705 O O . ALA A 1 91 ? -0.330 -0.339 6.845 1.00 87.25 91 ALA A O 1
ATOM 706 N N . ILE A 1 92 ? 1.439 -1.296 5.837 1.00 87.44 92 ILE A N 1
ATOM 707 C CA . ILE A 1 92 ? 1.770 -2.217 6.936 1.00 87.44 92 ILE A CA 1
ATOM 708 C C . ILE A 1 92 ? 2.132 -1.456 8.215 1.00 87.44 92 ILE A C 1
ATOM 710 O O . ILE A 1 92 ? 1.655 -1.794 9.296 1.00 87.44 92 ILE A O 1
ATOM 714 N N . ILE A 1 93 ? 2.980 -0.429 8.123 1.00 87.44 93 ILE A N 1
ATOM 715 C CA . ILE A 1 93 ? 3.399 0.346 9.301 1.00 87.44 93 ILE A CA 1
ATOM 716 C C . ILE A 1 93 ? 2.194 1.050 9.938 1.00 87.44 93 ILE A C 1
ATOM 718 O O . ILE A 1 93 ? 2.080 1.083 11.168 1.00 87.44 93 ILE A O 1
ATOM 722 N N . SER A 1 94 ? 1.298 1.599 9.116 1.00 83.81 94 SER A N 1
ATOM 723 C CA . SER A 1 94 ? 0.061 2.234 9.575 1.00 83.81 94 SER A CA 1
ATOM 724 C C . SER A 1 94 ? -0.899 1.234 10.225 1.00 83.81 94 SER A C 1
ATOM 726 O O . SER A 1 94 ? -1.506 1.572 11.242 1.00 83.81 94 SER A O 1
ATOM 728 N N . ASP A 1 95 ? -0.979 0.006 9.706 1.00 83.56 95 ASP A N 1
ATOM 729 C CA . ASP A 1 95 ? -1.798 -1.077 10.265 1.00 83.56 95 ASP A CA 1
ATOM 730 C C . ASP A 1 95 ? -1.271 -1.554 11.631 1.00 83.56 95 ASP A C 1
ATOM 732 O O . ASP A 1 95 ? -2.001 -1.571 12.626 1.00 83.56 95 ASP A O 1
ATOM 736 N N . ILE A 1 96 ? 0.039 -1.818 11.734 1.00 83.12 96 ILE A N 1
ATOM 737 C CA . ILE A 1 96 ? 0.684 -2.270 12.981 1.00 83.12 96 ILE A CA 1
ATOM 738 C C . ILE A 1 96 ? 0.490 -1.254 14.110 1.00 83.12 96 ILE A C 1
ATOM 740 O O . ILE A 1 96 ? 0.299 -1.629 15.269 1.00 83.12 96 ILE A O 1
ATOM 744 N N . LYS A 1 97 ? 0.554 0.045 13.798 1.00 80.06 97 LYS A N 1
ATOM 745 C CA . LYS A 1 97 ? 0.496 1.085 14.826 1.00 80.06 97 LYS A CA 1
ATOM 746 C C . LYS A 1 97 ? -0.894 1.298 15.423 1.00 80.06 97 LYS A C 1
ATOM 748 O O . LYS A 1 97 ? -0.936 1.990 16.437 1.00 80.06 97 LYS A O 1
ATOM 753 N N . LYS A 1 98 ? -1.987 0.751 14.856 1.00 66.12 98 LYS A N 1
ATOM 754 C CA . LYS A 1 98 ? -3.418 0.890 15.259 1.00 66.12 98 LYS A CA 1
ATOM 755 C C . LYS A 1 98 ? -3.959 2.307 15.539 1.00 66.12 98 LYS A C 1
ATOM 757 O O . LYS A 1 98 ? -5.158 2.536 15.577 1.00 66.12 98 LYS A O 1
ATOM 762 N N . SER A 1 99 ? -3.092 3.302 15.673 1.00 61.97 99 SER A N 1
ATOM 763 C CA . SER A 1 99 ? -3.388 4.725 15.800 1.00 61.97 99 SER A CA 1
ATOM 764 C C . SER A 1 99 ? -3.898 5.320 14.486 1.00 61.97 99 SER A C 1
ATOM 766 O O . SER A 1 99 ? -4.346 6.463 14.483 1.00 61.97 99 SER A O 1
ATOM 768 N N . GLN A 1 100 ? -3.785 4.586 13.375 1.00 60.19 100 GLN A N 1
ATOM 769 C CA . GLN A 1 100 ? -4.121 5.039 12.027 1.00 60.19 100 GLN A CA 1
ATOM 770 C C . GLN A 1 100 ? -4.923 3.985 11.248 1.00 60.19 100 GLN A C 1
ATOM 772 O O . GLN A 1 100 ? -4.758 3.867 10.036 1.00 60.19 100 GLN A O 1
ATOM 777 N N . GLU A 1 101 ? -5.808 3.236 11.918 1.00 61.75 101 GLU A N 1
ATOM 778 C CA . GLU A 1 101 ? -6.654 2.199 11.286 1.00 61.75 101 GLU A CA 1
ATOM 779 C C . GLU A 1 101 ? -7.441 2.732 10.066 1.00 61.75 101 GLU A C 1
ATOM 781 O O . GLU A 1 101 ? -7.714 1.990 9.128 1.00 61.75 101 GLU A O 1
ATOM 786 N N . GLY A 1 102 ? -7.717 4.042 10.003 1.00 67.81 102 GLY A N 1
ATOM 787 C CA . GLY A 1 102 ? -8.315 4.678 8.826 1.00 67.81 102 GLY A CA 1
ATOM 788 C C . GLY A 1 102 ? -7.377 4.842 7.618 1.00 67.81 102 GLY A C 1
ATOM 789 O O . GLY A 1 102 ? -7.843 4.789 6.488 1.00 67.81 102 GLY A O 1
ATOM 790 N N . ILE A 1 103 ? -6.070 5.030 7.813 1.00 71.31 103 ILE A N 1
ATOM 791 C CA . ILE A 1 103 ? -5.133 5.399 6.732 1.00 71.31 103 ILE A CA 1
ATOM 792 C C . ILE A 1 103 ? -4.548 4.160 6.042 1.00 71.31 103 ILE A C 1
ATOM 794 O O . ILE A 1 103 ? -4.191 4.220 4.868 1.00 71.31 103 ILE A O 1
ATOM 798 N N . ALA A 1 104 ? -4.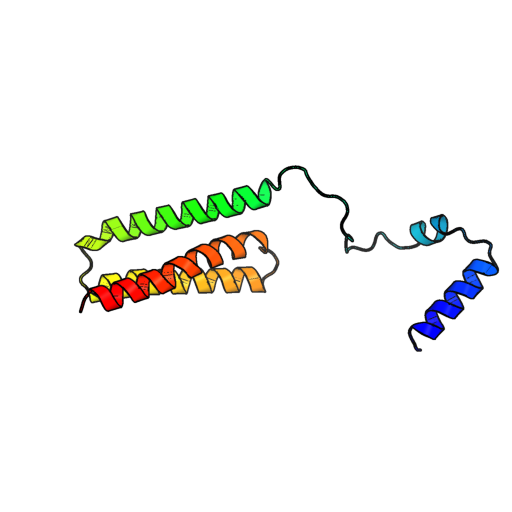492 3.014 6.722 1.00 79.00 104 ALA A N 1
ATOM 799 C CA . ALA A 1 104 ? -3.937 1.789 6.145 1.00 79.00 104 ALA A CA 1
ATOM 800 C C . ALA A 1 104 ? -4.740 1.291 4.923 1.00 79.00 104 ALA A C 1
ATOM 802 O O . ALA A 1 104 ? -4.156 0.949 3.894 1.00 79.00 104 ALA A O 1
ATOM 803 N N . ASN A 1 105 ? -6.077 1.322 4.996 1.00 81.38 105 ASN A N 1
ATOM 804 C CA . ASN A 1 105 ? -6.973 0.849 3.931 1.00 81.38 105 ASN A CA 1
ATOM 805 C C . ASN A 1 105 ? -6.720 1.475 2.543 1.00 81.38 105 ASN A C 1
ATOM 807 O O . ASN A 1 105 ? -6.550 0.721 1.582 1.00 81.38 105 ASN A O 1
ATOM 811 N N . PRO A 1 106 ? -6.691 2.814 2.380 1.00 82.62 106 PRO A N 1
ATOM 812 C CA . PRO A 1 106 ? -6.437 3.417 1.073 1.00 82.62 106 PRO A CA 1
ATOM 813 C C . PRO A 1 106 ? -5.035 3.100 0.541 1.00 82.62 106 PRO A C 1
ATOM 815 O O . PRO A 1 106 ? -4.885 2.870 -0.656 1.00 82.62 106 PRO A O 1
ATOM 818 N N . PHE A 1 107 ? -4.018 3.014 1.404 1.00 85.06 107 PHE A N 1
ATOM 819 C CA . PHE A 1 107 ? -2.668 2.639 0.976 1.00 85.06 107 PHE A CA 1
ATOM 820 C C . PHE A 1 107 ? -2.596 1.185 0.494 1.00 85.06 107 PHE A C 1
ATOM 822 O O . PHE A 1 107 ? -1.964 0.919 -0.528 1.00 85.06 107 PHE A O 1
ATOM 829 N N . PHE A 1 108 ? -3.293 0.256 1.156 1.00 85.56 108 PHE A N 1
ATOM 830 C CA . PHE A 1 108 ? -3.412 -1.121 0.669 1.00 85.56 108 PHE A CA 1
ATOM 831 C C . PHE A 1 108 ? -4.115 -1.201 -0.688 1.00 85.56 108 PHE A C 1
ATOM 833 O O . PHE A 1 108 ? -3.664 -1.950 -1.551 1.00 85.56 108 PHE A O 1
ATOM 840 N N . LEU A 1 109 ? -5.171 -0.413 -0.914 1.00 85.69 109 LEU A N 1
ATOM 841 C CA . LEU A 1 109 ? -5.847 -0.362 -2.216 1.00 85.69 109 LEU A CA 1
ATOM 842 C C . LEU A 1 109 ? -4.921 0.125 -3.326 1.00 85.69 109 LEU A C 1
ATOM 844 O O . LEU A 1 109 ? -4.841 -0.500 -4.382 1.00 85.69 109 LEU A O 1
ATOM 848 N N . VAL A 1 110 ? -4.198 1.217 -3.076 1.00 86.56 110 VAL A N 1
ATOM 849 C CA . VAL A 1 110 ? -3.242 1.770 -4.040 1.00 86.56 110 VAL A CA 1
ATOM 850 C C . VAL A 1 110 ? -2.137 0.752 -4.329 1.00 86.56 110 VAL A C 1
ATOM 852 O O . VAL A 1 110 ? -1.887 0.439 -5.491 1.00 86.56 110 VAL A O 1
ATOM 855 N N . ALA A 1 111 ? -1.533 0.160 -3.295 1.00 86.75 111 ALA A N 1
ATOM 856 C CA . ALA A 1 111 ? -0.505 -0.867 -3.452 1.00 86.75 111 ALA A CA 1
ATOM 857 C C . ALA A 1 111 ? -1.013 -2.101 -4.220 1.00 86.75 111 ALA A C 1
ATOM 859 O O . ALA A 1 111 ? -0.313 -2.620 -5.090 1.00 86.75 111 ALA A O 1
ATOM 860 N N . SER A 1 112 ? -2.245 -2.540 -3.945 1.00 87.06 112 SER A N 1
ATOM 861 C CA . SER A 1 112 ? -2.867 -3.684 -4.614 1.00 87.06 112 SER A CA 1
ATOM 862 C C . SER A 1 112 ? -3.100 -3.457 -6.107 1.00 87.06 112 SER A C 1
ATOM 864 O O . SER A 1 112 ? -3.165 -4.440 -6.840 1.00 87.06 112 SER A O 1
ATOM 866 N N . LEU A 1 113 ? -3.241 -2.209 -6.568 1.00 86.69 113 LEU A N 1
ATOM 867 C CA . LEU A 1 113 ? -3.295 -1.896 -7.999 1.00 86.69 113 LEU A CA 1
ATOM 868 C C . LEU A 1 113 ? -1.900 -1.696 -8.594 1.00 86.69 113 LEU A C 1
ATOM 870 O O . LEU A 1 113 ? -1.631 -2.159 -9.702 1.00 86.69 113 LEU A O 1
ATOM 874 N N . LEU A 1 114 ? -1.011 -1.019 -7.865 1.00 85.81 114 LEU A N 1
ATOM 875 C CA . LEU A 1 114 ? 0.304 -0.662 -8.386 1.00 85.81 114 LEU A CA 1
ATOM 876 C C . LEU A 1 114 ? 1.230 -1.851 -8.584 1.00 85.81 114 LEU A C 1
ATOM 878 O O . LEU A 1 114 ? 1.962 -1.877 -9.568 1.00 85.81 114 LEU A O 1
ATOM 882 N N . ILE A 1 115 ? 1.214 -2.821 -7.670 1.00 86.12 115 ILE A N 1
ATOM 883 C CA . ILE A 1 115 ? 2.111 -3.974 -7.765 1.00 86.12 115 ILE A CA 1
ATOM 884 C C . ILE A 1 115 ? 1.810 -4.792 -9.038 1.00 86.12 115 ILE A C 1
ATOM 886 O O . ILE A 1 115 ? 2.733 -4.988 -9.829 1.00 86.12 115 ILE A O 1
ATOM 890 N N . PRO A 1 116 ? 0.556 -5.208 -9.322 1.00 86.81 116 PRO A N 1
ATOM 891 C CA . PRO A 1 116 ? 0.227 -5.871 -10.586 1.00 86.81 116 PRO A CA 1
ATOM 892 C C . PRO A 1 116 ? 0.526 -5.014 -11.817 1.00 86.81 116 PRO A C 1
ATOM 894 O O . PRO A 1 116 ? 0.990 -5.537 -12.827 1.00 86.81 116 PRO A O 1
ATOM 897 N N . PHE A 1 117 ? 0.292 -3.701 -11.739 1.00 85.56 117 PHE A N 1
ATOM 898 C CA . PHE A 1 117 ? 0.578 -2.787 -12.842 1.00 85.56 117 PHE A CA 1
ATOM 899 C C . PHE A 1 117 ? 2.080 -2.705 -13.153 1.00 85.56 117 PHE A C 1
ATOM 901 O O . PHE A 1 117 ? 2.466 -2.811 -14.312 1.00 85.56 117 PHE A O 1
ATOM 908 N N . GLY A 1 118 ? 2.938 -2.604 -12.136 1.00 83.50 118 GLY A N 1
ATOM 909 C CA . GLY A 1 118 ? 4.393 -2.634 -12.313 1.00 83.50 118 GLY A CA 1
ATOM 910 C C . GLY A 1 118 ? 4.890 -3.957 -12.903 1.00 83.50 118 GLY A C 1
ATOM 911 O O . GLY A 1 118 ? 5.776 -3.962 -13.754 1.00 83.50 118 GLY A O 1
ATOM 912 N N . VAL A 1 119 ? 4.270 -5.082 -12.527 1.00 86.44 119 VAL A N 1
ATOM 913 C CA . VAL A 1 119 ? 4.547 -6.384 -13.157 1.00 86.44 119 VAL A CA 1
ATOM 914 C C . VAL A 1 119 ? 4.111 -6.397 -14.628 1.00 86.44 119 VAL A C 1
ATOM 916 O O . VAL A 1 119 ? 4.838 -6.910 -15.472 1.00 86.44 119 VAL A O 1
ATOM 919 N N . PHE A 1 120 ? 2.962 -5.807 -14.965 1.00 86.38 120 PHE A N 1
ATOM 920 C CA . PHE A 1 120 ? 2.514 -5.697 -16.356 1.00 86.38 120 PHE A CA 1
ATOM 921 C C . PHE A 1 120 ? 3.473 -4.858 -17.209 1.00 86.38 120 PHE A C 1
ATOM 923 O O . PHE A 1 120 ? 3.823 -5.268 -18.311 1.00 86.38 120 PHE A O 1
ATOM 930 N N . VAL A 1 121 ? 3.946 -3.726 -16.679 1.00 84.00 121 VAL A N 1
ATOM 931 C CA . VAL A 1 121 ? 4.968 -2.888 -17.330 1.00 84.00 121 VAL A CA 1
ATOM 932 C C . VAL A 1 121 ? 6.238 -3.693 -17.590 1.00 84.00 121 VAL A C 1
ATOM 934 O O . VAL A 1 121 ? 6.763 -3.649 -18.695 1.00 84.00 121 VAL A O 1
ATOM 937 N N . PHE A 1 122 ? 6.691 -4.479 -16.610 1.00 85.94 122 PHE A N 1
ATOM 938 C CA . PHE A 1 122 ? 7.868 -5.331 -16.768 1.00 85.94 122 PHE A CA 1
ATOM 939 C C . PHE A 1 122 ? 7.728 -6.331 -17.923 1.00 85.94 122 PHE A C 1
ATOM 941 O O . PHE A 1 122 ? 8.658 -6.496 -18.705 1.00 85.94 122 PHE A O 1
ATOM 948 N N . PHE A 1 123 ? 6.565 -6.972 -18.066 1.00 84.38 123 PHE A N 1
ATOM 949 C CA . PHE A 1 123 ? 6.327 -7.917 -19.162 1.00 84.38 123 PHE A CA 1
ATOM 950 C C . PHE A 1 123 ? 6.047 -7.248 -20.514 1.00 84.38 123 PHE A C 1
ATOM 952 O O . PHE A 1 123 ? 6.307 -7.854 -21.548 1.00 84.38 123 PHE A O 1
ATOM 959 N N . GLY A 1 124 ? 5.513 -6.024 -20.527 1.00 78.38 124 GLY A N 1
ATOM 960 C CA . GLY A 1 124 ? 5.189 -5.287 -21.751 1.00 78.38 124 GLY A CA 1
ATOM 961 C C . GLY A 1 124 ? 6.391 -4.670 -22.473 1.00 78.38 124 GLY A C 1
ATOM 962 O O . GLY A 1 124 ? 6.228 -4.185 -23.588 1.00 78.38 124 GLY A O 1
ATOM 963 N N . GLN A 1 125 ? 7.572 -4.675 -21.852 1.00 67.12 125 GLN A N 1
ATOM 964 C CA . GLN A 1 125 ? 8.812 -4.118 -22.405 1.00 67.12 125 GLN A CA 1
ATOM 965 C C . GLN A 1 125 ? 9.734 -5.170 -23.062 1.00 67.12 125 GLN A C 1
ATOM 967 O O . GLN A 1 125 ? 10.875 -4.851 -23.390 1.00 67.12 125 GLN A O 1
ATOM 972 N N . ASN A 1 126 ? 9.275 -6.416 -23.240 1.00 52.91 126 ASN A N 1
ATOM 973 C CA . ASN A 1 126 ? 10.057 -7.506 -23.846 1.00 52.91 126 ASN A CA 1
ATOM 974 C C . ASN A 1 126 ? 9.764 -7.720 -25.335 1.00 52.91 126 ASN A C 1
ATOM 976 O O . ASN A 1 126 ? 8.583 -7.618 -25.730 1.00 52.91 126 ASN A O 1
#

pLDDT: mean 75.55, std 13.11, range [44.28, 90.38]

Sequence (126 aa):
MSKKSALSTIKKIIQENQITKTEVLEMFPKSTKLVDEPKKIFDFLGILNYIGGLILLFGLVFVVSLFWSDLGDIGQVVMTLGIGLVTFGIAIISDIKKSQEGIANPFFLVASLLIPFGVFVFFGQN

Secondary structure (DSSP, 8-state):
--HHHHHHHHHHHHHHTT--HHHHHHHS---SS-------S--HHHHHHHHHHHHHHHHHHHHHHHHHTTS-HHHHHHHHHHHHHHHHHHHHHHHHTSTTHHHHHHHHHHHHHHHHHHHHHHHHT-